Protein AF-A0A497MJL0-F1 (afdb_monomer_lite)

pLDDT: mean 84.98, std 10.97, range [54.78, 98.31]

Foldseek 3Di:
DVQVVQVVVLVVCVVVVVVVVQWDDDRVDIDRHDPVVVVVVVCVCVVCVVVVVVCVVVVVVVVVVVVVVVVVLVVVLVVCVPPPVVPHPDPPPPPDD

Sequence (97 aa):
MVLAAWLVFYKLAQYLRLEEKGFEVKPLVMLYKTARFNRLLDDLSARFSGFWSLYSTVSIFIAFGLALFSVYVLAENLFKFFMKPEEALGFVPILPG

Radius of gyration: 24.08 Å; chains: 1; bounding box: 47×33×56 Å

Secondary structure (DSSP, 8-state):
-HHHHHHHHHHHHHHTTGGGGTEEEETTEEEE--HHHHHHHHHHHHH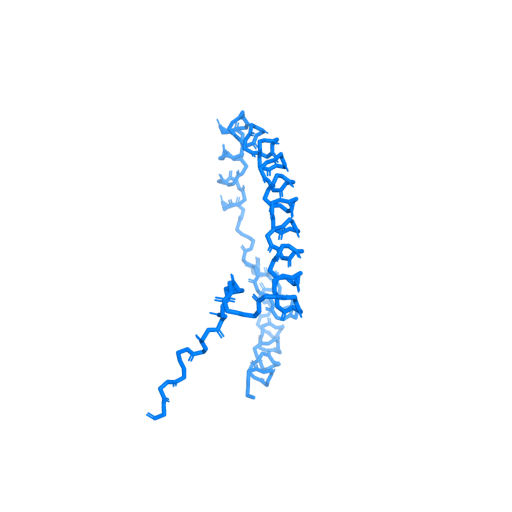THHHHHHHHHHHHHHHHHHHHHHHHHHHHHHHHHHH-GGGS---------

Structure (mmCIF, N/CA/C/O backbone):
data_AF-A0A497MJL0-F1
#
_entry.id   AF-A0A497MJL0-F1
#
loop_
_atom_site.group_PDB
_atom_site.id
_atom_site.type_symbol
_atom_site.label_atom_id
_atom_site.label_alt_id
_atom_site.label_comp_id
_atom_site.label_asym_id
_atom_site.label_entity_id
_atom_site.label_seq_id
_atom_site.pdbx_PDB_ins_code
_atom_site.Cartn_x
_atom_site.Cartn_y
_atom_site.Cartn_z
_atom_site.occupancy
_atom_site.B_iso_or_equiv
_atom_site.auth_seq_id
_atom_site.auth_comp_id
_atom_site.auth_asym_id
_atom_site.auth_atom_id
_atom_site.pdbx_PDB_model_num
ATOM 1 N N . MET A 1 1 ? -25.704 -13.290 -10.358 1.00 78.69 1 MET A N 1
ATOM 2 C CA . MET A 1 1 ? -25.928 -13.983 -9.065 1.00 78.69 1 MET A CA 1
ATOM 3 C C . MET A 1 1 ? -25.291 -13.235 -7.891 1.00 78.69 1 MET A C 1
ATOM 5 O O . MET A 1 1 ? -26.005 -12.927 -6.949 1.00 78.69 1 MET A O 1
ATOM 9 N N . VAL A 1 2 ? -24.010 -12.847 -7.966 1.00 83.06 2 VAL A N 1
ATOM 10 C CA . VAL A 1 2 ? -23.293 -12.132 -6.879 1.00 83.06 2 VAL A CA 1
ATOM 11 C C . VAL A 1 2 ? -23.956 -10.808 -6.461 1.00 83.06 2 VAL A C 1
ATOM 13 O O . VAL A 1 2 ? -24.156 -10.567 -5.276 1.00 83.06 2 VAL A O 1
ATOM 16 N N . LEU A 1 3 ? -24.377 -9.977 -7.420 1.00 84.75 3 LEU A N 1
ATOM 17 C CA . LEU A 1 3 ? -25.034 -8.692 -7.127 1.00 84.75 3 LEU A CA 1
ATOM 18 C C . LEU A 1 3 ? -26.397 -8.856 -6.435 1.00 84.75 3 LEU A C 1
ATOM 20 O O . LEU A 1 3 ? -26.739 -8.077 -5.551 1.00 84.75 3 LEU A O 1
ATOM 24 N N . ALA A 1 4 ? -27.154 -9.892 -6.805 1.00 86.69 4 ALA A N 1
ATOM 25 C CA . ALA A 1 4 ? -28.436 -10.201 -6.175 1.00 86.69 4 ALA A CA 1
ATOM 26 C C . ALA A 1 4 ? -28.242 -10.687 -4.730 1.00 86.69 4 ALA A C 1
ATOM 28 O O . ALA A 1 4 ? -28.958 -10.244 -3.836 1.00 86.69 4 ALA A O 1
ATOM 29 N N . ALA A 1 5 ? -27.228 -11.526 -4.488 1.00 86.31 5 ALA A N 1
ATOM 30 C CA . ALA A 1 5 ? -26.854 -11.950 -3.141 1.00 86.31 5 ALA A CA 1
ATOM 31 C C . ALA A 1 5 ? -26.454 -10.753 -2.259 1.00 86.31 5 ALA A C 1
ATOM 33 O O . ALA A 1 5 ? -26.892 -10.667 -1.112 1.00 86.31 5 ALA A O 1
ATOM 34 N N . TRP A 1 6 ? -25.709 -9.785 -2.807 1.00 84.25 6 TRP A N 1
ATOM 35 C CA . TRP A 1 6 ? -25.372 -8.559 -2.078 1.00 84.25 6 TRP A CA 1
ATOM 36 C C . TRP A 1 6 ? -26.610 -7.702 -1.796 1.00 84.25 6 TRP A C 1
ATOM 38 O O . TRP A 1 6 ? -26.804 -7.262 -0.673 1.00 84.25 6 TRP A O 1
ATOM 48 N N . LEU A 1 7 ? -27.510 -7.504 -2.758 1.00 86.19 7 LEU A N 1
ATOM 49 C CA . LEU A 1 7 ? -28.739 -6.737 -2.514 1.00 86.19 7 LEU A CA 1
ATOM 50 C C . LEU A 1 7 ? -29.586 -7.321 -1.372 1.00 86.19 7 LEU A C 1
ATOM 52 O O . LEU A 1 7 ? -30.064 -6.572 -0.517 1.00 86.19 7 LEU A O 1
ATOM 56 N N . VAL A 1 8 ? -29.726 -8.649 -1.324 1.00 88.25 8 VAL A N 1
ATOM 57 C CA . VAL A 1 8 ? -30.429 -9.343 -0.234 1.00 88.25 8 VAL A CA 1
ATOM 58 C C . VAL A 1 8 ? -29.694 -9.154 1.089 1.00 88.25 8 VAL A C 1
ATOM 60 O O . VAL A 1 8 ? -30.318 -8.775 2.078 1.00 88.25 8 VAL A O 1
ATOM 63 N N . PHE A 1 9 ? -28.374 -9.345 1.110 1.00 85.38 9 PHE A N 1
ATOM 64 C CA . PHE A 1 9 ? -27.565 -9.151 2.312 1.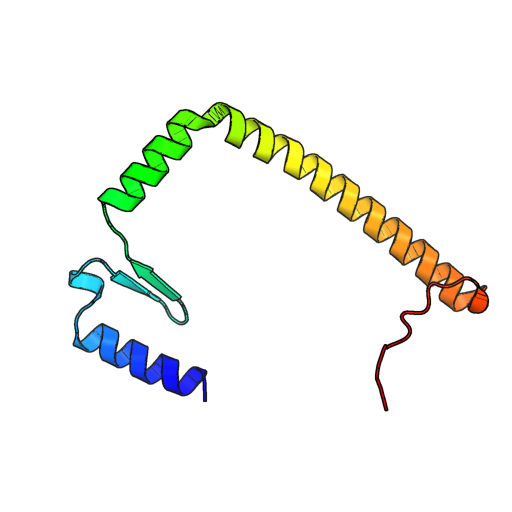00 85.38 9 PHE A CA 1
ATOM 65 C C . PHE A 1 9 ? -27.639 -7.709 2.828 1.00 85.38 9 PHE A C 1
ATOM 67 O O . PHE A 1 9 ? -27.804 -7.500 4.023 1.00 85.38 9 PHE A O 1
ATOM 74 N N . TYR A 1 10 ? -27.569 -6.709 1.946 1.00 83.94 10 TYR A N 1
ATOM 75 C CA . TYR A 1 10 ? -27.641 -5.293 2.309 1.00 83.94 10 TYR A CA 1
ATOM 76 C C . TYR A 1 10 ? -28.984 -4.951 2.966 1.00 83.94 10 TYR A C 1
ATOM 78 O O . TYR A 1 10 ? -29.021 -4.338 4.032 1.00 83.94 10 TYR A O 1
ATOM 86 N N . LYS A 1 11 ? -30.094 -5.430 2.387 1.00 86.25 11 LYS A N 1
ATOM 87 C CA . LYS A 1 11 ? -31.440 -5.296 2.969 1.00 86.25 11 LYS A CA 1
ATOM 88 C C . LYS A 1 11 ? -31.545 -5.989 4.330 1.00 86.25 11 LYS A C 1
ATOM 90 O O . LYS A 1 11 ? -32.102 -5.413 5.263 1.00 86.25 11 LYS A O 1
ATOM 95 N N . LEU A 1 12 ? -30.993 -7.197 4.458 1.00 86.25 12 LEU A N 1
ATOM 96 C CA . LEU A 1 12 ? -30.976 -7.946 5.716 1.00 86.25 12 LEU A CA 1
ATOM 97 C C . LEU A 1 12 ? -30.144 -7.226 6.785 1.00 86.25 12 LEU A C 1
ATOM 99 O O . LEU A 1 12 ? -30.544 -7.163 7.946 1.00 86.25 12 LEU A O 1
ATOM 103 N N . ALA A 1 13 ? -29.015 -6.642 6.384 1.00 81.94 13 ALA A N 1
ATOM 104 C CA . ALA A 1 13 ? -28.120 -5.926 7.273 1.00 81.94 13 ALA A CA 1
ATOM 105 C C . ALA A 1 13 ? -28.734 -4.621 7.797 1.00 81.94 13 ALA A C 1
ATOM 107 O O . ALA A 1 13 ? -28.586 -4.294 8.978 1.00 81.94 13 ALA A O 1
ATOM 108 N N . GLN A 1 14 ? -29.491 -3.929 6.942 1.00 82.06 14 GLN A N 1
ATOM 109 C CA . GLN A 1 14 ? -30.281 -2.761 7.320 1.00 82.06 14 GLN A CA 1
ATOM 110 C C . GLN A 1 14 ? -31.433 -3.142 8.266 1.00 82.06 14 GLN A C 1
ATOM 112 O O . GLN A 1 14 ? -31.646 -2.472 9.274 1.00 82.06 14 GLN A O 1
ATOM 117 N N . TYR A 1 15 ? -32.137 -4.249 7.995 1.00 86.88 15 TYR A N 1
ATOM 118 C CA . TYR A 1 15 ? -33.230 -4.743 8.844 1.00 86.88 15 TYR A CA 1
ATOM 119 C C . TYR A 1 15 ? -32.753 -5.141 10.248 1.00 86.88 15 TYR A C 1
ATOM 121 O O . TYR A 1 15 ? -33.364 -4.781 11.251 1.00 86.88 15 TYR A O 1
ATOM 129 N N . LEU A 1 16 ? -31.624 -5.847 10.328 1.00 83.88 16 LEU A N 1
ATOM 130 C CA . LEU A 1 16 ? -31.002 -6.279 11.582 1.00 83.88 16 LEU A CA 1
ATOM 131 C C . LEU A 1 16 ? -30.241 -5.155 12.308 1.00 83.88 16 LEU A C 1
ATOM 133 O O . LEU A 1 16 ? -29.652 -5.416 13.365 1.00 83.88 16 LEU A O 1
ATOM 137 N N . ARG A 1 17 ? -30.240 -3.940 11.734 1.00 80.12 17 ARG A N 1
ATOM 138 C CA . ARG A 1 17 ? -29.553 -2.739 12.222 1.00 80.12 17 ARG A CA 1
ATOM 139 C C . ARG A 1 17 ? -28.113 -3.030 12.636 1.00 80.12 17 ARG A C 1
ATOM 141 O O . ARG A 1 17 ? -27.678 -2.668 13.727 1.00 80.12 17 ARG A O 1
ATOM 148 N N . LEU A 1 18 ? -27.365 -3.731 11.779 1.00 77.56 18 LEU A N 1
ATOM 149 C CA . LEU A 1 18 ? -25.980 -4.104 12.093 1.00 77.56 18 LEU A CA 1
ATOM 150 C C . LEU A 1 18 ? -25.078 -2.877 12.323 1.00 77.56 18 LEU A C 1
ATOM 152 O O . LEU A 1 18 ? -24.119 -2.976 13.087 1.00 77.56 18 LEU A O 1
ATOM 156 N N . GLU A 1 19 ? -25.448 -1.719 11.773 1.00 75.06 19 GLU A N 1
ATOM 157 C CA . GLU A 1 19 ? -24.829 -0.418 12.064 1.00 75.06 19 GLU A CA 1
ATOM 158 C C . GLU A 1 19 ? -24.915 -0.023 13.541 1.00 75.06 19 GLU A C 1
ATOM 160 O O . GLU A 1 19 ? -23.908 0.380 14.121 1.00 75.06 19 GLU A O 1
ATOM 165 N N . GLU A 1 20 ? -26.051 -0.258 14.204 1.00 76.25 20 GLU A N 1
ATOM 166 C CA . GLU A 1 20 ? -26.209 -0.017 15.648 1.00 76.25 20 GLU A CA 1
ATOM 167 C C . GLU A 1 20 ? -25.381 -1.003 16.496 1.00 76.25 20 GLU A C 1
ATOM 169 O O . GLU A 1 20 ? -25.090 -0.745 17.662 1.00 76.25 20 GLU A O 1
ATOM 174 N N . LYS A 1 21 ? -24.961 -2.131 15.907 1.00 75.81 21 LYS A N 1
ATOM 175 C CA . LYS A 1 21 ? -24.145 -3.175 16.552 1.00 75.81 21 LYS A CA 1
ATOM 176 C C . LYS A 1 21 ? -22.646 -3.041 16.252 1.00 75.81 21 LYS A C 1
ATOM 178 O O . LYS A 1 21 ? -21.872 -3.925 16.621 1.00 75.81 21 LYS A O 1
ATOM 183 N N . GLY A 1 22 ? -22.231 -1.952 15.598 1.00 73.75 22 GLY A N 1
ATOM 184 C CA . GLY A 1 22 ? -20.827 -1.645 15.305 1.00 73.75 22 GLY A CA 1
ATOM 185 C C . GLY A 1 22 ? -20.318 -2.123 13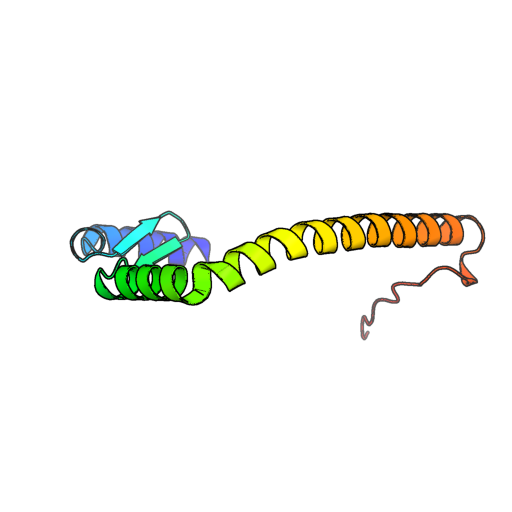.941 1.00 73.75 22 GLY A C 1
ATOM 186 O O . GLY A 1 22 ? -19.109 -2.110 13.713 1.00 73.75 22 GLY A O 1
ATOM 187 N N . PHE A 1 23 ? -21.194 -2.543 13.024 1.00 79.75 23 PHE A N 1
ATOM 188 C CA . PHE A 1 23 ? -20.814 -2.870 11.646 1.00 79.75 23 PHE A CA 1
ATOM 189 C C . PHE A 1 23 ? -21.139 -1.718 10.697 1.00 79.75 23 PHE A C 1
ATOM 191 O O . PHE A 1 23 ? -22.294 -1.371 10.518 1.00 79.75 23 PHE A O 1
ATOM 198 N N . GLU A 1 24 ? -20.150 -1.169 10.009 1.00 79.69 24 GLU A N 1
ATOM 199 C CA . GLU A 1 24 ? -20.373 -0.231 8.913 1.00 79.69 24 GLU A CA 1
ATOM 200 C C . GLU A 1 24 ? -20.629 -1.014 7.618 1.00 79.69 24 GLU A C 1
ATOM 202 O O . GLU A 1 24 ? -19.763 -1.755 7.143 1.00 79.69 24 GLU A O 1
ATOM 207 N N . VAL A 1 25 ? -21.831 -0.879 7.055 1.00 78.50 25 VAL A N 1
ATOM 208 C CA . VAL A 1 25 ? -22.259 -1.631 5.869 1.00 78.50 25 VAL A CA 1
ATOM 209 C C . VAL A 1 25 ? -22.382 -0.673 4.687 1.00 78.50 25 VAL A C 1
ATOM 211 O O . VAL A 1 25 ? -23.335 0.089 4.571 1.00 78.50 25 VAL A O 1
ATOM 214 N N . LYS A 1 26 ? -21.410 -0.718 3.776 1.00 79.31 26 LYS A N 1
ATOM 215 C CA . LYS A 1 26 ? -21.423 0.028 2.511 1.00 79.31 26 LYS A CA 1
ATOM 216 C C . LYS A 1 26 ? -21.761 -0.906 1.348 1.00 79.31 26 LYS A C 1
ATOM 218 O O . LYS A 1 26 ? -21.591 -2.122 1.462 1.00 79.31 26 LYS A O 1
ATOM 223 N N . PRO A 1 27 ? -22.228 -0.379 0.203 1.00 75.94 27 PRO A N 1
ATOM 224 C CA . PRO A 1 27 ? -22.390 -1.196 -0.991 1.00 75.94 27 PRO A CA 1
ATOM 225 C C . PRO A 1 27 ? -21.084 -1.934 -1.300 1.00 75.94 27 PRO A C 1
ATOM 227 O O . PRO A 1 27 ? -20.032 -1.309 -1.405 1.00 75.94 27 PRO A O 1
ATOM 230 N N . LEU A 1 28 ? -21.165 -3.261 -1.419 1.00 77.75 28 LEU A N 1
ATOM 231 C CA . LEU A 1 28 ? -20.046 -4.173 -1.689 1.00 77.75 28 LEU A CA 1
ATOM 232 C C . LEU A 1 28 ? -19.030 -4.376 -0.547 1.00 77.75 28 LEU A C 1
ATOM 234 O O . LEU A 1 28 ? -18.133 -5.204 -0.699 1.00 77.75 28 LEU A O 1
ATOM 238 N N . VAL A 1 29 ? -19.165 -3.687 0.592 1.00 76.50 29 VAL A N 1
ATOM 239 C CA . VAL A 1 29 ? -18.173 -3.717 1.679 1.00 76.50 29 VAL A CA 1
ATOM 240 C C . VAL A 1 29 ? -18.851 -3.751 3.047 1.00 76.50 29 VAL A C 1
ATOM 242 O O . VAL A 1 29 ? -19.655 -2.888 3.379 1.00 76.50 29 VAL A O 1
ATOM 245 N N . MET A 1 30 ? -18.463 -4.708 3.887 1.00 80.00 30 MET A N 1
ATOM 246 C CA . MET A 1 30 ? -18.873 -4.773 5.290 1.00 80.00 30 MET A CA 1
ATOM 247 C C . MET A 1 30 ? -17.642 -4.650 6.183 1.00 80.00 30 MET A C 1
ATOM 249 O O . MET A 1 30 ? -16.694 -5.419 6.045 1.00 80.00 30 MET A O 1
ATOM 253 N N . LEU A 1 31 ? -17.661 -3.693 7.104 1.00 79.94 31 LEU A N 1
ATOM 254 C CA . LEU A 1 31 ? -16.572 -3.432 8.038 1.00 79.94 31 LEU A CA 1
ATOM 255 C C . LEU A 1 31 ? -17.093 -3.582 9.459 1.00 79.94 31 LEU A C 1
ATOM 257 O O . LEU A 1 31 ? -18.054 -2.926 9.840 1.00 79.94 31 LEU A O 1
ATOM 261 N N . TYR A 1 32 ? -16.449 -4.416 10.268 1.00 79.06 32 TYR A N 1
ATOM 262 C CA . TYR A 1 32 ? -16.754 -4.476 11.693 1.00 79.06 32 TYR A CA 1
ATOM 263 C C . TYR A 1 32 ? -15.815 -3.545 12.461 1.00 79.06 32 TYR A C 1
ATOM 265 O O . TYR A 1 32 ? -14.610 -3.786 12.536 1.00 79.06 32 TYR A O 1
ATOM 273 N N . LYS A 1 33 ? -16.356 -2.458 13.016 1.00 71.31 33 LYS A N 1
ATOM 274 C CA . LYS A 1 33 ? -15.596 -1.474 13.790 1.00 71.31 33 LYS A CA 1
ATOM 275 C C . LYS A 1 33 ? -15.574 -1.879 15.258 1.00 71.31 33 LYS A C 1
ATOM 277 O O . LYS A 1 33 ? -16.370 -1.413 16.069 1.00 71.31 33 LYS A O 1
ATOM 282 N N . THR A 1 34 ? -14.620 -2.728 15.628 1.00 79.50 34 THR A N 1
ATOM 283 C CA . THR A 1 34 ? -14.396 -3.063 17.040 1.00 79.50 34 THR A CA 1
ATOM 284 C C . THR A 1 34 ? -13.458 -2.045 17.679 1.00 79.50 34 THR A C 1
ATOM 286 O O . THR A 1 34 ? -12.313 -1.907 17.255 1.00 79.50 34 THR A O 1
ATOM 289 N N . ALA A 1 35 ? -13.870 -1.418 18.785 1.00 78.75 35 ALA A N 1
ATOM 290 C CA . ALA A 1 35 ? -13.009 -0.500 19.545 1.00 78.75 35 ALA A CA 1
ATOM 291 C C . ALA A 1 35 ? -11.699 -1.149 20.038 1.00 78.75 35 ALA A C 1
ATOM 293 O O . ALA A 1 35 ? -10.715 -0.454 20.275 1.00 78.75 35 ALA A O 1
ATOM 294 N N . ARG A 1 36 ? -11.687 -2.478 20.212 1.00 79.81 36 ARG A N 1
ATOM 295 C CA . ARG A 1 36 ? -10.478 -3.253 20.531 1.00 79.81 36 ARG A CA 1
ATOM 296 C C . ARG A 1 36 ? -9.559 -3.403 19.320 1.00 79.81 36 ARG A C 1
ATOM 298 O O . ARG A 1 36 ? -8.359 -3.267 19.472 1.00 79.81 36 ARG A O 1
ATOM 305 N N . PHE A 1 37 ? -10.116 -3.652 18.136 1.00 82.50 37 PHE A N 1
ATOM 306 C CA . PHE A 1 37 ? -9.331 -3.804 16.911 1.00 82.50 37 PHE A CA 1
ATOM 307 C C . PHE A 1 37 ? -8.683 -2.483 16.494 1.00 82.50 37 PHE A C 1
ATOM 309 O O . PHE A 1 37 ? -7.498 -2.468 16.190 1.00 82.50 37 PHE A O 1
ATOM 316 N N . ASN A 1 38 ? -9.418 -1.371 16.583 1.00 85.75 38 ASN A N 1
ATOM 317 C CA . ASN A 1 38 ? -8.844 -0.049 16.326 1.00 85.75 38 ASN A CA 1
ATOM 318 C C . ASN A 1 38 ? -7.705 0.266 17.301 1.00 85.75 38 ASN A C 1
ATOM 320 O O . ASN A 1 38 ? -6.635 0.645 16.856 1.00 85.75 38 ASN A O 1
ATOM 324 N N . ARG A 1 39 ? -7.884 -0.003 18.603 1.00 89.25 39 ARG A N 1
ATOM 325 C CA . ARG A 1 39 ? -6.802 0.156 19.589 1.00 89.25 39 ARG A CA 1
ATOM 326 C C . ARG A 1 39 ? -5.585 -0.714 19.281 1.00 89.25 39 ARG A C 1
ATOM 328 O O . ARG A 1 39 ? -4.470 -0.231 19.368 1.00 89.25 39 ARG A O 1
ATOM 335 N N . LEU A 1 40 ? -5.793 -1.970 18.879 1.00 91.38 40 LEU A N 1
ATOM 336 C CA . LEU A 1 40 ? -4.693 -2.842 18.461 1.00 91.38 40 LEU A CA 1
ATOM 337 C C . LEU A 1 40 ? -3.945 -2.274 17.251 1.00 91.38 40 LEU A C 1
ATOM 339 O O . LEU A 1 40 ? -2.721 -2.350 17.218 1.00 91.38 40 LEU A O 1
ATOM 343 N N . LEU A 1 41 ? -4.660 -1.715 16.270 1.00 89.56 41 LEU A N 1
ATOM 344 C CA . LEU A 1 41 ? -4.041 -1.040 15.131 1.00 89.56 41 LEU A CA 1
ATOM 345 C C . LEU A 1 41 ? -3.269 0.202 15.574 1.00 89.56 41 LEU A C 1
ATOM 347 O O . LEU A 1 41 ? -2.119 0.342 15.178 1.00 89.56 41 LEU A O 1
ATOM 351 N N . ASP A 1 42 ? -3.849 1.044 16.428 1.00 92.50 42 ASP A N 1
ATOM 352 C CA . ASP A 1 42 ? -3.195 2.246 16.954 1.00 92.50 42 ASP A CA 1
ATOM 353 C C . ASP A 1 42 ? -1.911 1.888 17.721 1.00 92.50 42 ASP A C 1
ATOM 355 O O . ASP A 1 42 ? -0.854 2.470 17.471 1.00 92.50 42 ASP A O 1
ATOM 359 N N . ASP A 1 43 ? -1.967 0.870 18.585 1.00 94.56 43 ASP A N 1
ATOM 360 C CA . ASP A 1 43 ? -0.820 0.371 19.348 1.00 94.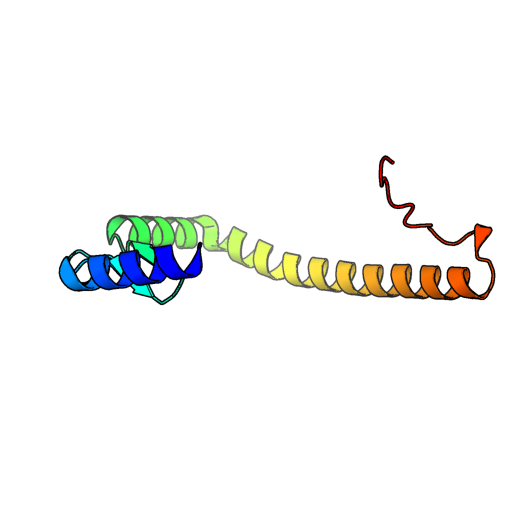56 43 ASP A CA 1
ATOM 361 C C . ASP A 1 43 ? 0.272 -0.181 18.420 1.00 94.56 43 ASP A C 1
ATOM 363 O O . ASP A 1 43 ? 1.462 0.076 18.620 1.00 94.56 43 ASP A O 1
ATOM 367 N N . LEU A 1 44 ? -0.110 -0.929 17.379 1.00 92.81 44 LEU A N 1
ATOM 368 C CA . LEU A 1 44 ? 0.824 -1.500 16.408 1.00 92.81 44 LEU A CA 1
ATOM 369 C C . LEU A 1 44 ? 1.452 -0.413 15.525 1.00 92.81 44 LEU A C 1
ATOM 371 O O . LEU A 1 44 ? 2.658 -0.431 15.267 1.00 92.81 44 LEU A O 1
ATOM 375 N N . SER A 1 45 ? 0.652 0.557 15.089 1.00 90.81 45 SER A N 1
ATOM 376 C CA . SER A 1 45 ? 1.101 1.721 14.333 1.00 90.81 45 SER A CA 1
ATOM 377 C C . SER A 1 45 ? 2.050 2.586 15.157 1.00 90.81 45 SER A C 1
ATOM 379 O O . SER A 1 45 ? 3.086 2.995 14.637 1.00 90.81 45 SER A O 1
ATOM 381 N N . ALA A 1 46 ? 1.766 2.809 16.443 1.00 93.75 46 ALA A N 1
ATOM 382 C CA . ALA A 1 46 ? 2.642 3.558 17.338 1.00 93.75 46 ALA A CA 1
ATOM 383 C C . ALA A 1 46 ? 3.954 2.806 17.608 1.00 93.75 46 ALA A C 1
ATOM 385 O O . ALA A 1 46 ? 5.042 3.363 17.433 1.00 93.75 46 ALA A O 1
ATOM 386 N N . ARG A 1 47 ? 3.861 1.517 17.967 1.00 95.62 47 ARG A N 1
ATOM 387 C CA . ARG A 1 47 ? 5.010 0.663 18.303 1.00 95.62 47 ARG A CA 1
ATOM 388 C C . ARG A 1 47 ? 5.987 0.497 17.143 1.00 95.62 47 ARG A C 1
ATOM 390 O O . ARG A 1 47 ? 7.192 0.449 17.370 1.00 95.62 47 ARG A O 1
ATOM 397 N N . PHE A 1 48 ? 5.480 0.415 15.916 1.00 94.62 48 PHE A N 1
ATOM 398 C CA . PHE A 1 48 ? 6.286 0.227 14.708 1.00 94.62 48 PHE A CA 1
ATOM 399 C C . PHE A 1 48 ? 6.330 1.477 13.820 1.00 94.62 48 PHE A C 1
ATOM 401 O O . PHE A 1 48 ? 6.650 1.381 12.638 1.00 94.62 48 PHE A O 1
ATOM 408 N N . SER A 1 49 ? 6.044 2.658 14.371 1.00 92.81 49 SER A N 1
ATOM 409 C CA . SER A 1 49 ? 5.979 3.929 13.630 1.00 92.81 49 SER A CA 1
ATOM 410 C C . SER A 1 49 ? 7.215 4.198 12.763 1.00 92.81 49 SER A C 1
ATOM 412 O O . SER A 1 49 ? 7.083 4.562 11.594 1.00 92.81 49 SER A O 1
ATOM 414 N N . GLY A 1 50 ? 8.417 3.937 13.288 1.00 95.38 50 GLY A N 1
ATOM 415 C CA . GLY A 1 50 ? 9.666 4.053 12.528 1.00 95.38 50 GLY A CA 1
ATOM 416 C C . GLY A 1 50 ? 9.750 3.085 11.342 1.00 95.38 50 GLY A C 1
ATOM 417 O O . GLY A 1 50 ? 10.126 3.491 10.244 1.00 95.38 50 GLY A O 1
ATOM 418 N N . PHE A 1 51 ? 9.340 1.825 11.533 1.00 95.81 51 PHE A N 1
ATOM 419 C CA . PHE A 1 51 ? 9.283 0.832 10.457 1.00 95.81 51 PHE A CA 1
ATOM 420 C C . PHE A 1 51 ? 8.279 1.245 9.378 1.00 95.81 51 PHE A C 1
ATOM 42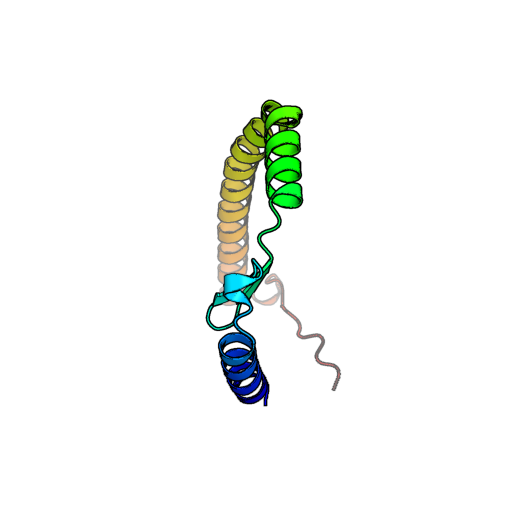2 O O . PHE A 1 51 ? 8.616 1.219 8.198 1.00 95.81 51 PHE A O 1
ATOM 429 N N . TRP A 1 52 ? 7.078 1.684 9.767 1.00 94.75 52 TRP A N 1
ATOM 430 C CA . TRP A 1 52 ? 6.051 2.132 8.825 1.00 94.75 52 TRP A CA 1
ATOM 431 C C . TRP A 1 52 ? 6.493 3.356 8.025 1.00 94.75 52 TRP A C 1
ATOM 433 O O . TRP A 1 52 ? 6.268 3.405 6.817 1.00 94.75 52 TRP A O 1
ATOM 443 N N . SER A 1 53 ? 7.160 4.316 8.668 1.00 95.62 53 SER A N 1
ATOM 444 C CA . SER A 1 53 ? 7.708 5.502 8.001 1.00 95.62 53 SER A CA 1
ATOM 445 C C . SER A 1 53 ? 8.791 5.134 6.981 1.00 95.62 53 SER A C 1
ATOM 447 O O . SER A 1 53 ? 8.739 5.561 5.822 1.00 95.62 53 SER A O 1
ATOM 449 N N . LEU A 1 54 ? 9.732 4.267 7.372 1.00 97.25 54 LEU A N 1
ATOM 450 C CA . LEU A 1 54 ? 10.790 3.793 6.484 1.00 97.25 54 LEU A CA 1
ATOM 451 C C . LEU A 1 54 ? 10.224 2.978 5.316 1.00 97.25 54 LEU A C 1
ATOM 453 O O . LEU A 1 54 ? 10.558 3.250 4.167 1.00 97.25 54 LEU A O 1
ATOM 457 N N . TYR A 1 55 ? 9.338 2.020 5.596 1.00 96.69 55 TYR A N 1
ATOM 458 C CA . TYR A 1 55 ? 8.686 1.197 4.580 1.00 96.69 55 TYR A CA 1
ATOM 459 C C . TYR A 1 55 ? 7.917 2.056 3.575 1.00 96.69 55 TYR A C 1
ATOM 461 O O . TYR A 1 55 ? 8.067 1.883 2.367 1.00 96.69 55 TYR A O 1
ATOM 469 N N . SER A 1 56 ? 7.140 3.028 4.058 1.00 94.12 56 SER A N 1
ATOM 470 C CA . SER A 1 56 ? 6.367 3.925 3.195 1.00 94.12 56 SER A CA 1
ATOM 471 C C . SER A 1 56 ? 7.283 4.772 2.313 1.00 94.12 56 SER A C 1
ATOM 473 O O . SER A 1 56 ? 7.048 4.890 1.118 1.00 94.12 56 SER A O 1
ATOM 475 N N . THR A 1 57 ? 8.381 5.291 2.863 1.00 96.94 57 THR A N 1
ATOM 476 C CA . THR A 1 57 ? 9.337 6.098 2.092 1.00 96.94 57 THR A CA 1
ATOM 477 C C . THR A 1 57 ? 10.063 5.256 1.043 1.00 96.94 57 THR A C 1
ATOM 479 O O . THR A 1 57 ? 10.096 5.614 -0.131 1.00 96.94 57 THR A O 1
ATOM 482 N N . VAL A 1 58 ? 10.612 4.105 1.439 1.00 97.88 58 VAL A N 1
ATOM 483 C CA . VAL A 1 58 ? 11.370 3.212 0.550 1.00 97.88 58 VAL A CA 1
ATOM 484 C C . VAL A 1 58 ? 10.474 2.622 -0.541 1.00 97.88 58 VAL A C 1
ATOM 486 O O . VAL A 1 58 ? 10.884 2.552 -1.699 1.00 97.88 58 VAL A O 1
ATOM 489 N N . SER A 1 59 ? 9.238 2.244 -0.206 1.00 97.38 59 SER A N 1
ATOM 490 C CA . SER A 1 59 ? 8.298 1.676 -1.177 1.00 97.38 59 SER A CA 1
ATOM 491 C C . SER A 1 59 ? 7.946 2.649 -2.302 1.00 97.38 59 SER A C 1
ATOM 493 O O . SER A 1 59 ? 7.792 2.198 -3.433 1.00 97.38 59 SER A O 1
ATOM 495 N N . ILE A 1 60 ? 7.908 3.964 -2.050 1.00 97.62 60 ILE A N 1
ATOM 496 C CA . ILE A 1 60 ? 7.698 4.974 -3.102 1.00 97.62 60 ILE A CA 1
ATOM 497 C C . ILE A 1 60 ? 8.829 4.921 -4.135 1.00 97.62 60 ILE A C 1
ATOM 499 O O . ILE A 1 60 ? 8.564 4.853 -5.335 1.00 97.62 60 ILE A O 1
ATOM 503 N N . PHE A 1 61 ? 10.087 4.894 -3.687 1.00 98.00 61 PHE A N 1
ATOM 504 C CA . PHE A 1 61 ? 11.235 4.815 -4.594 1.00 98.00 61 PHE A CA 1
ATOM 505 C C . PHE A 1 61 ? 11.277 3.489 -5.354 1.00 98.00 61 PHE A C 1
ATOM 507 O O . PHE A 1 61 ? 11.518 3.483 -6.560 1.00 98.00 61 PHE A O 1
ATOM 514 N N . ILE A 1 62 ? 10.994 2.373 -4.673 1.00 98.06 62 ILE A N 1
ATOM 515 C CA . ILE A 1 62 ? 10.917 1.053 -5.311 1.00 98.06 62 ILE A CA 1
ATOM 516 C C . ILE A 1 62 ? 9.815 1.038 -6.372 1.00 98.06 62 ILE A C 1
ATOM 518 O O . ILE A 1 62 ? 10.062 0.610 -7.496 1.00 98.06 62 ILE A O 1
ATOM 522 N N . ALA A 1 63 ? 8.617 1.527 -6.046 1.00 97.88 63 ALA A N 1
ATOM 523 C CA . ALA A 1 63 ? 7.495 1.576 -6.976 1.00 97.88 63 ALA A CA 1
ATOM 524 C C . ALA A 1 63 ? 7.828 2.425 -8.208 1.00 97.88 63 ALA A C 1
ATOM 526 O O . ALA A 1 63 ? 7.551 2.009 -9.331 1.00 97.88 63 ALA A O 1
ATOM 527 N N . PHE A 1 64 ? 8.479 3.574 -8.015 1.00 98.25 64 PHE A N 1
ATOM 528 C CA . PHE A 1 64 ? 8.903 4.430 -9.119 1.00 98.25 64 PHE A CA 1
ATOM 529 C C . PHE A 1 64 ? 9.961 3.749 -9.999 1.00 98.25 64 PHE A C 1
ATOM 531 O O . PHE A 1 64 ? 9.847 3.756 -11.224 1.00 98.25 64 PHE A O 1
ATOM 538 N N . GLY A 1 65 ? 10.951 3.094 -9.386 1.00 98.06 65 GLY A N 1
ATOM 539 C CA . GLY A 1 65 ? 11.963 2.319 -10.103 1.00 98.06 65 GLY A CA 1
ATOM 540 C C . GLY A 1 65 ? 11.357 1.169 -10.910 1.00 98.06 65 GLY A C 1
ATOM 541 O O . GLY A 1 65 ? 11.667 1.015 -12.090 1.00 98.06 65 GLY A O 1
ATOM 542 N N . LEU A 1 66 ? 10.439 0.405 -10.312 1.00 98.12 66 LEU A N 1
ATOM 543 C CA . LEU A 1 66 ? 9.725 -0.678 -10.990 1.00 98.12 66 LEU A CA 1
ATOM 544 C C . LEU A 1 66 ? 8.831 -0.163 -12.119 1.00 98.12 66 LEU A C 1
ATOM 546 O O . LEU A 1 66 ? 8.761 -0.805 -13.166 1.00 98.12 66 LEU A O 1
ATOM 550 N N . ALA A 1 67 ? 8.176 0.986 -11.947 1.00 98.31 67 ALA A N 1
ATOM 551 C CA . ALA A 1 67 ? 7.372 1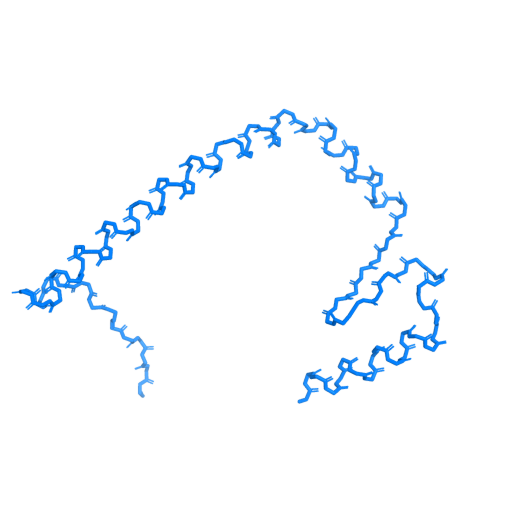.601 -12.996 1.00 98.31 67 ALA A CA 1
ATOM 552 C C . ALA A 1 67 ? 8.239 1.996 -14.201 1.00 98.31 67 ALA A C 1
ATOM 554 O O . ALA A 1 67 ? 7.923 1.617 -15.328 1.00 98.31 67 ALA A O 1
ATOM 555 N N . LEU A 1 68 ? 9.368 2.678 -13.973 1.00 98.31 68 LEU A N 1
ATOM 556 C CA . LEU A 1 68 ? 10.315 3.035 -15.036 1.00 98.31 68 LEU A CA 1
ATOM 557 C C . LEU A 1 68 ? 10.893 1.800 -15.730 1.00 98.31 68 LEU A C 1
ATOM 559 O O . LEU A 1 68 ? 10.935 1.746 -16.958 1.00 98.31 68 LEU A O 1
ATOM 563 N N . PHE A 1 69 ? 11.292 0.792 -14.954 1.00 97.06 69 PHE A N 1
ATOM 564 C CA . PHE A 1 69 ? 11.793 -0.467 -15.495 1.00 97.06 69 PHE A CA 1
ATOM 565 C C . PHE A 1 69 ? 10.732 -1.179 -16.341 1.00 97.06 69 PHE A C 1
ATOM 567 O O . PHE A 1 69 ? 11.028 -1.644 -17.437 1.00 97.06 69 PHE A O 1
ATOM 574 N N . SER A 1 70 ? 9.480 -1.198 -15.881 1.00 96.69 70 SER A N 1
ATOM 575 C CA . SER A 1 70 ? 8.365 -1.781 -16.631 1.00 96.69 70 SER A CA 1
ATOM 576 C C . SER A 1 70 ? 8.147 -1.054 -17.956 1.00 96.69 70 SER A C 1
ATOM 578 O O . SER A 1 70 ? 8.008 -1.704 -18.987 1.00 96.69 70 SER A O 1
ATOM 580 N N . VAL A 1 71 ? 8.173 0.284 -17.959 1.00 96.81 71 VAL A N 1
ATOM 581 C CA . VAL A 1 71 ? 8.066 1.079 -19.193 1.00 96.81 71 VAL A CA 1
ATOM 582 C C . VAL A 1 71 ? 9.213 0.762 -20.148 1.00 96.81 71 VAL A C 1
ATOM 584 O O . VAL A 1 71 ? 8.965 0.553 -21.332 1.00 96.81 71 VAL A O 1
ATOM 587 N N . TYR A 1 72 ? 10.446 0.677 -19.645 1.00 95.81 72 TYR A N 1
ATOM 588 C CA . TYR A 1 72 ? 11.608 0.307 -20.450 1.00 95.81 72 TYR A CA 1
ATOM 589 C C . TYR A 1 72 ? 11.438 -1.081 -21.087 1.00 95.81 72 TYR A C 1
ATOM 591 O O . TYR A 1 72 ? 11.545 -1.210 -22.305 1.00 95.81 72 TYR A O 1
ATOM 599 N N . VAL A 1 73 ? 11.096 -2.103 -20.294 1.00 93.31 73 VAL A N 1
ATOM 600 C CA . VAL A 1 73 ? 10.905 -3.480 -20.779 1.00 93.31 73 VAL A CA 1
ATOM 601 C C . VAL A 1 73 ? 9.776 -3.557 -21.803 1.00 93.31 73 VAL A C 1
ATOM 603 O O . VAL A 1 73 ? 9.906 -4.260 -22.805 1.00 93.31 73 VAL A O 1
ATOM 606 N N . LEU A 1 74 ? 8.673 -2.843 -21.575 1.00 93.69 74 LEU A N 1
ATOM 607 C CA . LEU A 1 74 ? 7.548 -2.796 -22.505 1.00 93.69 74 LEU A CA 1
ATOM 608 C C . LEU A 1 74 ? 7.924 -2.089 -23.808 1.00 93.69 74 LEU A C 1
ATOM 610 O O . LEU A 1 74 ? 7.592 -2.591 -24.876 1.00 93.69 74 LEU A O 1
ATOM 614 N N . ALA A 1 75 ? 8.641 -0.966 -23.739 1.00 93.94 75 ALA A N 1
ATOM 615 C CA . ALA A 1 75 ? 9.110 -0.247 -24.919 1.00 93.94 75 ALA A CA 1
ATOM 616 C C . ALA A 1 75 ? 10.108 -1.085 -25.732 1.00 93.94 75 ALA A C 1
ATOM 618 O O . ALA A 1 75 ? 9.987 -1.169 -26.954 1.00 93.94 75 ALA A O 1
ATOM 619 N N . GLU A 1 76 ? 11.051 -1.755 -25.063 1.00 91.38 76 GLU A N 1
ATOM 620 C CA . GLU A 1 76 ? 12.009 -2.660 -25.699 1.00 91.38 76 GLU A CA 1
ATOM 621 C C . GLU A 1 76 ? 11.293 -3.845 -26.363 1.00 91.38 76 GLU A C 1
ATOM 623 O O . GLU A 1 76 ? 11.566 -4.166 -27.520 1.00 91.38 76 GLU A O 1
ATOM 628 N N . ASN A 1 77 ? 10.332 -4.464 -25.670 1.00 90.00 77 ASN A N 1
ATOM 629 C CA . ASN A 1 77 ? 9.536 -5.548 -26.243 1.00 90.00 77 ASN A CA 1
ATOM 630 C C . ASN A 1 77 ? 8.685 -5.084 -27.421 1.00 90.00 77 ASN A C 1
ATOM 632 O O . ASN A 1 77 ? 8.595 -5.803 -28.410 1.00 90.00 77 ASN A O 1
ATOM 636 N N . LEU A 1 78 ? 8.096 -3.889 -27.352 1.00 90.69 78 LEU A N 1
ATOM 637 C CA . LEU A 1 78 ? 7.303 -3.333 -28.442 1.00 90.69 78 LEU A CA 1
ATOM 638 C C . LEU A 1 78 ? 8.173 -3.054 -29.673 1.00 90.69 78 LEU A C 1
ATOM 640 O O . LEU A 1 78 ? 7.781 -3.376 -30.791 1.00 90.69 78 LEU A O 1
ATOM 644 N N . PHE A 1 79 ? 9.379 -2.513 -29.478 1.00 90.50 79 PHE A N 1
ATOM 645 C CA . PHE A 1 79 ? 10.334 -2.317 -30.567 1.00 90.50 79 PHE A CA 1
ATOM 646 C C . PHE A 1 79 ? 10.728 -3.648 -31.218 1.00 90.50 79 PHE A C 1
ATOM 648 O O . PHE A 1 79 ? 10.668 -3.777 -32.443 1.00 90.50 79 PHE A O 1
ATOM 655 N N . LYS A 1 80 ? 11.073 -4.658 -30.408 1.00 88.19 80 LYS A N 1
ATOM 656 C CA . LYS A 1 80 ? 11.383 -6.007 -30.903 1.00 88.19 80 LYS A CA 1
ATOM 657 C C . LYS A 1 80 ? 10.190 -6.622 -31.628 1.00 88.19 80 LYS A C 1
ATOM 659 O O . LYS A 1 80 ? 10.371 -7.164 -32.707 1.00 88.19 80 LYS A O 1
ATOM 664 N N . PHE A 1 81 ? 8.972 -6.458 -31.121 1.00 85.06 81 PHE A N 1
ATOM 665 C CA . PHE A 1 81 ? 7.762 -6.973 -31.762 1.00 85.06 81 PHE A CA 1
ATOM 666 C C . PHE A 1 81 ? 7.595 -6.485 -33.212 1.00 85.06 81 PHE A C 1
ATOM 668 O O . PHE A 1 81 ? 7.199 -7.270 -34.069 1.00 85.06 81 PHE A O 1
ATOM 675 N N . PHE A 1 82 ? 7.934 -5.224 -33.510 1.00 86.88 82 PHE A N 1
ATOM 676 C CA . PHE A 1 82 ? 7.829 -4.681 -34.870 1.00 86.88 82 PHE A CA 1
ATOM 677 C C . PHE A 1 82 ? 9.066 -4.923 -35.744 1.00 86.88 82 PHE A C 1
ATOM 679 O O . PHE A 1 82 ? 8.917 -5.124 -36.946 1.00 86.88 82 PHE A O 1
ATOM 686 N N . MET A 1 83 ? 10.275 -4.875 -35.174 1.00 87.19 83 MET A N 1
ATOM 687 C CA . MET A 1 83 ? 11.524 -4.896 -35.955 1.00 87.19 83 MET A CA 1
ATOM 688 C C . MET A 1 83 ? 12.213 -6.262 -35.987 1.00 87.19 83 MET A C 1
ATOM 690 O O . MET A 1 83 ? 12.899 -6.577 -36.955 1.00 87.19 83 MET A O 1
ATOM 694 N N . LYS A 1 84 ? 12.066 -7.056 -34.924 1.00 82.19 84 LYS A N 1
ATOM 695 C CA . LYS A 1 84 ? 12.712 -8.362 -34.735 1.00 82.19 84 LYS A CA 1
ATOM 696 C C . LYS A 1 84 ? 11.804 -9.306 -33.933 1.00 82.19 84 LYS A C 1
ATOM 698 O O . LYS A 1 84 ? 12.078 -9.575 -32.758 1.00 82.19 84 LYS A O 1
ATOM 703 N N . PRO A 1 85 ? 10.706 -9.792 -34.538 1.00 75.00 85 PRO A N 1
ATOM 704 C CA . PRO A 1 85 ? 9.654 -10.507 -33.812 1.00 75.00 85 PRO A CA 1
ATOM 705 C C . PRO A 1 85 ? 10.151 -11.775 -33.102 1.00 75.00 85 PRO A C 1
ATOM 707 O O . PRO A 1 85 ? 9.610 -12.157 -32.073 1.00 75.00 85 PRO A O 1
ATOM 710 N N . GLU A 1 86 ? 11.206 -12.396 -33.626 1.00 76.19 86 GLU A N 1
ATOM 711 C CA . GLU A 1 86 ? 11.872 -13.580 -33.069 1.00 76.19 86 GLU A CA 1
ATOM 712 C C . GLU A 1 86 ? 12.671 -13.318 -31.776 1.00 76.19 86 GLU A C 1
ATOM 714 O O . GLU A 1 86 ? 12.885 -14.241 -30.994 1.00 76.19 86 GLU A O 1
ATOM 719 N N . GLU A 1 87 ? 13.057 -12.065 -31.503 1.00 75.75 87 GLU A N 1
ATOM 720 C CA . GLU A 1 87 ? 13.693 -11.645 -30.243 1.00 75.75 87 GLU A CA 1
ATOM 721 C C . GLU A 1 87 ? 12.680 -11.062 -29.233 1.00 75.75 87 GLU A C 1
ATOM 723 O O . GLU A 1 87 ? 13.037 -10.782 -28.084 1.00 75.75 87 GLU A O 1
ATOM 728 N N . ALA A 1 88 ? 11.428 -10.828 -29.643 1.00 74.50 88 ALA A N 1
ATOM 729 C CA . ALA A 1 88 ? 10.385 -10.328 -28.753 1.00 74.50 88 ALA A CA 1
ATOM 730 C C . ALA A 1 88 ? 9.992 -11.421 -27.748 1.00 74.50 88 ALA A C 1
ATOM 732 O O . ALA A 1 88 ? 9.842 -12.586 -28.122 1.00 74.50 88 ALA A O 1
ATOM 733 N N . LEU A 1 89 ? 9.788 -11.067 -26.470 1.00 67.19 89 LEU A N 1
ATOM 734 C CA . LEU A 1 89 ? 9.228 -12.020 -25.512 1.00 67.19 89 LEU A CA 1
ATOM 735 C C . LEU A 1 89 ? 7.792 -12.318 -25.939 1.00 67.19 89 LEU A C 1
ATOM 737 O O . LEU A 1 89 ? 6.866 -11.553 -25.665 1.00 67.19 89 LEU A O 1
ATOM 741 N N . GLY A 1 90 ? 7.608 -13.438 -26.631 1.00 62.56 90 GLY A N 1
ATOM 742 C CA . GLY A 1 90 ? 6.292 -13.971 -26.908 1.00 62.56 90 GLY A CA 1
ATOM 743 C C . GLY A 1 90 ? 5.624 -14.293 -25.580 1.00 62.56 90 GLY A C 1
ATOM 744 O O . GLY A 1 90 ? 6.018 -15.238 -24.898 1.00 62.56 90 GLY A O 1
ATOM 745 N N . PHE A 1 91 ? 4.588 -13.537 -25.215 1.00 59.03 91 PHE A N 1
ATOM 746 C CA . PHE A 1 91 ? 3.542 -14.080 -24.356 1.00 59.03 91 PHE A CA 1
ATOM 747 C C . PHE A 1 91 ? 2.919 -15.234 -25.144 1.00 59.03 91 PHE A C 1
ATOM 749 O O . PHE A 1 91 ? 1.970 -15.034 -25.894 1.00 59.03 91 PHE A O 1
ATOM 756 N N . VAL A 1 92 ? 3.506 -16.428 -25.055 1.00 62.75 92 VAL A N 1
ATOM 757 C CA . VAL A 1 92 ? 2.879 -17.644 -25.563 1.00 62.75 92 VAL A CA 1
ATOM 758 C C . VAL A 1 92 ? 1.762 -17.934 -24.574 1.00 62.75 92 VAL A C 1
ATOM 760 O O . VAL A 1 92 ? 2.058 -18.237 -23.413 1.00 62.75 92 VAL A O 1
ATOM 763 N N . PRO A 1 93 ? 0.483 -17.800 -24.960 1.00 58.78 93 PRO A N 1
ATOM 764 C CA . PRO A 1 93 ? -0.585 -18.236 -24.089 1.00 58.78 93 PRO A CA 1
ATOM 765 C C . PRO A 1 93 ? -0.352 -19.726 -23.856 1.00 58.78 93 PRO A C 1
ATOM 767 O O . PRO A 1 93 ? -0.362 -20.507 -24.808 1.00 58.78 93 PRO A O 1
ATOM 770 N N . ILE A 1 94 ? -0.150 -20.133 -22.603 1.00 65.31 94 ILE A N 1
ATOM 771 C CA . ILE A 1 94 ? -0.329 -21.532 -22.210 1.00 65.31 94 ILE A CA 1
ATOM 772 C C . ILE A 1 94 ? -1.842 -21.765 -22.227 1.00 65.31 94 ILE A C 1
ATOM 774 O O . ILE A 1 94 ? -2.492 -21.864 -21.192 1.00 65.31 94 ILE A O 1
ATOM 778 N N . LEU A 1 95 ? -2.433 -21.712 -23.415 1.00 56.41 95 LEU A N 1
ATOM 779 C CA . LEU A 1 95 ? -3.760 -22.221 -23.674 1.00 56.41 95 LEU A CA 1
ATOM 780 C C . LEU A 1 95 ? -3.538 -23.687 -24.034 1.00 56.41 95 LEU A C 1
ATOM 782 O O . LEU A 1 95 ? -3.136 -23.963 -25.166 1.00 56.41 95 LEU A O 1
ATOM 786 N N . PRO A 1 96 ? -3.717 -24.631 -23.092 1.00 55.69 96 PRO A N 1
ATOM 787 C CA . PRO A 1 96 ? -3.913 -26.009 -23.493 1.00 55.69 96 PRO A CA 1
ATOM 788 C C . PRO A 1 96 ? -5.180 -26.046 -24.354 1.00 55.69 96 PRO A C 1
ATOM 790 O O . PRO A 1 96 ? -6.252 -25.625 -23.911 1.00 55.69 96 PRO A O 1
ATOM 793 N N . GLY A 1 97 ? -5.008 -26.467 -25.606 1.00 54.78 97 GLY A N 1
ATOM 794 C CA . GLY A 1 97 ? -6.091 -27.021 -26.414 1.00 54.78 97 GLY A CA 1
ATOM 795 C C . GLY A 1 97 ? -6.387 -28.446 -25.980 1.00 54.78 97 GLY A C 1
ATOM 796 O O . GLY A 1 97 ? -5.435 -29.125 -25.529 1.00 54.78 97 GLY A O 1
#